Protein AF-A0A2M7IWE7-F1 (afdb_monomer)

pLDDT: mean 84.22, std 10.64, range [44.28, 95.62]

Solvent-accessible surface area (backbone atoms only — not comparable to full-atom values): 9706 Å² total; per-residue (Å²): 108,71,70,58,50,52,49,52,51,52,50,48,52,52,51,50,51,52,50,51,53,52,48,54,50,52,53,51,53,52,51,52,50,55,52,45,53,66,65,69,58,83,82,54,79,83,44,48,72,43,75,91,60,60,42,71,66,66,72,43,96,92,32,53,37,50,34,42,35,40,44,27,38,43,94,97,34,68,29,26,42,36,40,31,44,29,39,69,88,38,97,55,100,56,52,28,41,36,37,35,63,81,38,52,54,84,81,56,72,61,57,90,77,50,88,67,60,87,76,48,44,83,55,95,85,23,44,33,35,72,68,53,85,94,68,69,48,71,68,61,55,51,48,53,56,48,50,54,51,46,52,51,56,49,53,53,48,58,55,54,52,51,63,69,68,70,76,121

Foldseek 3Di:
DVVVVVVVVVVVVVVVVVVVVVVVVVLVVVLVVVLVLVVVDDDQAQKAWPSVPWDFDDQDPVKGKTKTWIWIDHPNDIWIKIWIFIRVPDPDPGTKIKIATPPPCVLQVCVVVDDQDPQWDDDPRIIIGDDDPVDDDPSVVSVVRSVSVSVSSVVVVVVVVCVVVVPD

Structure (mmCIF, N/CA/C/O backbone):
data_AF-A0A2M7IWE7-F1
#
_entry.id   AF-A0A2M7IWE7-F1
#
loop_
_atom_site.group_PDB
_atom_site.id
_atom_site.type_symbol
_atom_site.label_atom_id
_atom_site.label_alt_id
_atom_site.label_comp_id
_atom_site.label_asym_id
_atom_site.label_entity_id
_atom_site.label_seq_id
_atom_site.pdbx_PDB_ins_code
_atom_site.Cartn_x
_atom_site.Cartn_y
_atom_site.Cartn_z
_atom_site.occupancy
_atom_site.B_iso_or_equiv
_atom_site.auth_seq_id
_atom_site.auth_comp_id
_atom_site.auth_asym_id
_atom_site.auth_atom_id
_atom_site.pdbx_PDB_model_num
ATOM 1 N N . MET A 1 1 ? 33.757 -9.357 -37.409 1.00 56.69 1 MET A N 1
ATOM 2 C CA . MET A 1 1 ? 33.911 -9.916 -36.048 1.00 56.69 1 MET A CA 1
ATOM 3 C C . MET A 1 1 ? 34.224 -8.878 -34.973 1.00 56.69 1 MET A C 1
ATOM 5 O O . MET A 1 1 ? 33.285 -8.567 -34.262 1.00 56.69 1 MET A O 1
ATOM 9 N N . SER A 1 2 ? 35.430 -8.292 -34.829 1.00 74.25 2 SER A N 1
ATOM 10 C CA . SER A 1 2 ? 35.678 -7.344 -33.708 1.00 74.25 2 SER A CA 1
ATOM 11 C C . SER A 1 2 ? 34.770 -6.108 -33.756 1.00 74.25 2 SER A C 1
ATOM 13 O O . SER A 1 2 ? 34.092 -5.804 -32.787 1.00 74.25 2 SER A O 1
ATOM 15 N N . ARG A 1 3 ? 34.638 -5.484 -34.933 1.00 78.31 3 ARG A N 1
ATOM 16 C CA . ARG A 1 3 ? 33.833 -4.267 -35.118 1.00 78.31 3 ARG A CA 1
ATOM 17 C C . ARG A 1 3 ? 32.332 -4.463 -34.868 1.00 78.31 3 ARG A C 1
ATOM 19 O O . ARG A 1 3 ? 31.692 -3.565 -34.344 1.00 78.31 3 ARG A O 1
ATOM 26 N N . GLU A 1 4 ? 31.772 -5.617 -35.229 1.00 82.38 4 GLU A N 1
ATOM 27 C CA . GLU A 1 4 ? 30.347 -5.926 -35.009 1.00 82.38 4 GLU A CA 1
ATOM 28 C C . GLU A 1 4 ? 30.055 -6.189 -33.529 1.00 82.38 4 GLU A C 1
ATOM 30 O O . GLU A 1 4 ? 29.034 -5.739 -33.015 1.00 82.38 4 GLU A O 1
ATOM 35 N N . ILE A 1 5 ? 30.977 -6.865 -32.836 1.00 87.56 5 ILE A N 1
ATOM 36 C CA . ILE A 1 5 ? 30.901 -7.084 -31.388 1.00 87.56 5 ILE A CA 1
ATOM 37 C C . ILE A 1 5 ? 31.042 -5.750 -30.648 1.00 87.56 5 ILE A C 1
ATOM 39 O O . ILE A 1 5 ? 30.241 -5.463 -29.764 1.00 87.56 5 ILE A O 1
ATOM 43 N N . ASP A 1 6 ? 31.988 -4.898 -31.046 1.00 88.81 6 ASP A N 1
ATOM 44 C CA . ASP A 1 6 ? 32.169 -3.571 -30.452 1.00 88.81 6 ASP A CA 1
ATOM 45 C C . ASP A 1 6 ? 30.932 -2.684 -30.664 1.00 88.81 6 ASP A C 1
ATOM 47 O O . ASP A 1 6 ? 30.503 -1.977 -29.750 1.00 88.81 6 ASP A O 1
ATOM 51 N N . THR A 1 7 ? 30.311 -2.732 -31.847 1.00 89.62 7 THR A N 1
ATOM 52 C CA . THR A 1 7 ? 29.039 -2.041 -32.106 1.00 89.62 7 THR A CA 1
ATOM 53 C C . THR A 1 7 ? 27.921 -2.582 -31.216 1.00 89.62 7 THR A C 1
ATOM 55 O O . THR A 1 7 ? 27.246 -1.791 -30.560 1.00 89.62 7 THR A O 1
ATOM 58 N N . PHE A 1 8 ? 27.763 -3.906 -31.117 1.00 91.12 8 PHE A N 1
ATOM 59 C CA . PHE A 1 8 ? 26.766 -4.531 -30.244 1.00 91.12 8 PHE A CA 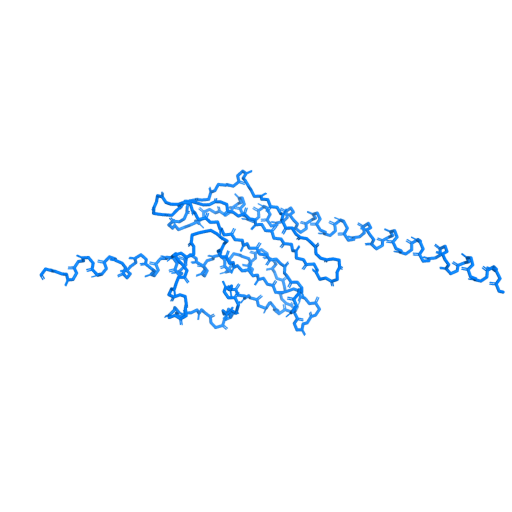1
ATOM 60 C C . PHE A 1 8 ? 26.955 -4.148 -28.767 1.00 91.12 8 PHE A C 1
ATOM 62 O O . PHE A 1 8 ? 25.989 -3.784 -28.098 1.00 91.12 8 PHE A O 1
ATOM 69 N N . ILE A 1 9 ? 28.193 -4.168 -28.261 1.00 89.44 9 ILE A N 1
ATOM 70 C CA . ILE A 1 9 ? 28.520 -3.794 -26.877 1.00 89.44 9 ILE A CA 1
ATOM 71 C C . ILE A 1 9 ? 28.181 -2.322 -26.618 1.00 89.44 9 ILE A C 1
ATOM 73 O O . ILE A 1 9 ? 27.528 -2.004 -25.623 1.00 89.44 9 ILE A O 1
ATOM 77 N N . ASN A 1 10 ? 28.574 -1.419 -27.519 1.00 90.81 10 ASN A N 1
ATOM 78 C CA . ASN A 1 10 ? 28.300 0.010 -27.368 1.00 90.81 10 ASN A CA 1
ATOM 79 C C . ASN A 1 10 ? 26.800 0.327 -27.437 1.00 90.81 10 ASN A C 1
ATOM 81 O O . ASN A 1 10 ? 26.296 1.136 -26.651 1.00 90.81 10 ASN A O 1
ATOM 85 N N . GLU A 1 11 ? 26.065 -0.336 -28.332 1.00 90.81 11 GLU A N 1
ATOM 86 C CA . GLU A 1 11 ? 24.606 -0.259 -28.353 1.00 90.81 11 GLU A CA 1
ATOM 87 C C . GLU A 1 11 ? 23.996 -0.789 -27.054 1.00 90.81 11 GLU A C 1
ATOM 89 O O . GLU A 1 11 ? 23.099 -0.151 -26.497 1.00 90.81 11 GLU A O 1
ATOM 94 N N . GLY A 1 12 ? 24.509 -1.909 -26.539 1.00 89.00 12 GLY A N 1
ATOM 95 C CA . GLY A 1 12 ? 24.117 -2.484 -25.255 1.00 89.00 12 GLY A CA 1
ATOM 96 C C . GLY A 1 12 ? 24.290 -1.494 -24.103 1.00 89.00 12 GLY A C 1
ATOM 97 O O . GLY A 1 12 ? 23.334 -1.240 -23.370 1.00 89.00 12 GLY A O 1
ATOM 98 N N . PHE A 1 13 ? 25.460 -0.858 -23.984 1.00 89.12 13 PHE A N 1
ATOM 99 C CA . PHE A 1 13 ? 25.719 0.160 -22.958 1.00 89.12 13 PHE A CA 1
ATOM 100 C C . PHE A 1 13 ? 24.785 1.365 -23.070 1.00 89.12 13 PHE A C 1
ATOM 102 O O 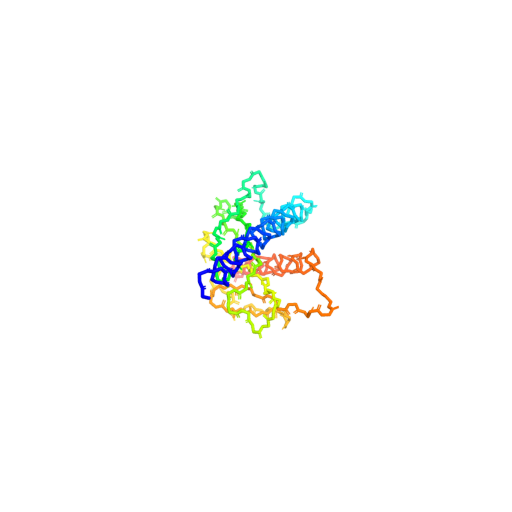. PHE A 1 13 ? 24.253 1.833 -22.061 1.00 89.12 13 PHE A O 1
ATOM 109 N N . SER A 1 14 ? 24.544 1.855 -24.287 1.00 89.38 14 SER A N 1
ATOM 110 C CA . SER A 1 14 ? 23.655 2.996 -24.517 1.00 89.38 14 SER A CA 1
ATOM 111 C C . SER A 1 14 ? 22.201 2.674 -24.150 1.00 89.38 14 SER A C 1
ATOM 113 O O . SER A 1 14 ? 21.552 3.436 -23.426 1.00 89.38 14 SER A O 1
ATOM 115 N N . ARG A 1 15 ? 21.694 1.506 -24.574 1.00 88.25 15 ARG A N 1
ATOM 116 C CA . ARG A 1 15 ? 20.341 1.036 -24.234 1.00 88.25 15 ARG A CA 1
ATOM 117 C C . ARG A 1 15 ? 20.189 0.798 -22.737 1.00 88.25 15 ARG A C 1
ATOM 119 O O . ARG A 1 15 ? 19.190 1.229 -22.169 1.00 88.25 15 ARG A O 1
ATOM 126 N N . TYR A 1 16 ? 21.182 0.183 -22.098 1.00 81.56 16 TYR A N 1
ATOM 127 C CA . TYR A 1 16 ? 21.189 -0.042 -20.654 1.00 81.56 16 TYR A CA 1
ATOM 128 C C . TYR A 1 16 ? 21.142 1.275 -19.873 1.00 81.56 16 TYR A C 1
ATOM 130 O O . TYR A 1 16 ? 20.317 1.428 -18.971 1.00 81.56 16 TYR A O 1
ATOM 138 N N . LYS A 1 17 ? 21.968 2.260 -20.253 1.00 82.25 17 LYS A N 1
ATOM 139 C CA . LYS A 1 17 ? 21.953 3.592 -19.637 1.00 82.25 17 LYS A CA 1
ATOM 140 C C . LYS A 1 17 ? 20.581 4.252 -19.782 1.00 82.25 17 LYS A C 1
ATOM 142 O O . LYS A 1 17 ? 20.006 4.683 -18.789 1.00 82.25 17 LYS A O 1
ATOM 147 N N . LYS A 1 18 ? 20.016 4.253 -20.994 1.00 87.31 18 LYS A N 1
ATOM 148 C CA . 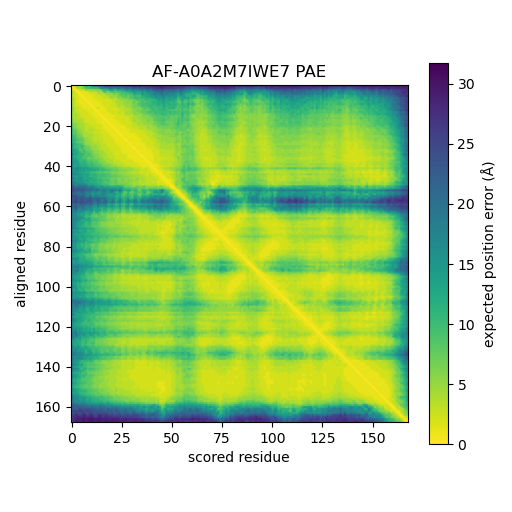LYS A 1 18 ? 18.687 4.825 -21.251 1.00 87.31 18 LYS A CA 1
ATOM 149 C C . LYS A 1 18 ? 17.589 4.119 -20.449 1.00 87.31 18 LYS A C 1
ATOM 151 O O . LYS A 1 18 ? 16.735 4.791 -19.880 1.00 87.31 18 LYS A O 1
ATOM 156 N N . ALA A 1 19 ? 17.610 2.788 -20.385 1.00 81.50 19 ALA A N 1
ATOM 157 C CA . ALA A 1 19 ? 16.663 2.014 -19.586 1.00 81.50 19 ALA A CA 1
ATOM 158 C C . ALA A 1 19 ? 16.785 2.352 -18.094 1.00 81.50 19 ALA A C 1
ATOM 160 O O . ALA A 1 19 ? 15.773 2.569 -17.438 1.00 81.50 19 ALA A O 1
ATOM 161 N N . THR A 1 20 ? 18.014 2.484 -17.589 1.00 81.50 20 THR A N 1
ATOM 162 C CA . THR A 1 20 ? 18.296 2.892 -16.206 1.00 81.50 20 THR A CA 1
ATOM 163 C C . THR A 1 20 ? 17.758 4.293 -15.905 1.00 81.50 20 THR A C 1
ATOM 165 O O . THR A 1 20 ? 17.140 4.502 -14.863 1.00 81.50 20 THR A O 1
ATOM 168 N N . ASP A 1 21 ? 17.934 5.251 -16.817 1.00 83.19 21 ASP A N 1
ATOM 169 C CA . ASP A 1 21 ? 17.443 6.626 -16.652 1.00 83.19 21 ASP A CA 1
ATOM 170 C C . ASP A 1 21 ? 15.906 6.698 -16.654 1.00 83.19 21 ASP A C 1
ATOM 172 O O . ASP A 1 21 ? 15.307 7.364 -15.800 1.00 83.19 21 ASP A O 1
ATOM 176 N N . VAL A 1 22 ? 15.258 5.971 -17.575 1.00 83.50 22 VAL A N 1
ATOM 177 C CA . VAL A 1 22 ? 13.791 5.834 -17.622 1.00 83.50 22 VAL A CA 1
ATOM 178 C C . VAL A 1 22 ? 13.284 5.195 -16.335 1.00 83.50 22 VAL A C 1
ATOM 180 O O . VAL A 1 22 ? 12.364 5.715 -15.707 1.00 83.50 22 VAL A O 1
ATOM 183 N N . TYR A 1 23 ? 13.923 4.110 -15.907 1.00 80.06 23 TYR A N 1
ATOM 184 C CA . TYR A 1 23 ? 13.592 3.399 -14.683 1.00 80.06 23 TYR A CA 1
ATOM 185 C C . TYR A 1 23 ? 13.707 4.298 -13.438 1.00 80.06 23 TYR A C 1
ATOM 187 O O . TYR A 1 23 ? 12.771 4.375 -12.641 1.00 80.06 23 TYR A O 1
ATOM 195 N N . ASN A 1 24 ? 14.818 5.023 -13.280 1.00 80.62 24 ASN A N 1
ATOM 196 C CA . ASN A 1 24 ? 15.039 5.910 -12.136 1.00 80.62 24 ASN A CA 1
ATOM 197 C C . ASN A 1 24 ? 14.010 7.044 -12.090 1.00 80.62 24 ASN A C 1
ATOM 199 O O . ASN A 1 24 ? 13.496 7.373 -11.019 1.00 80.62 24 ASN A O 1
ATOM 203 N N . THR A 1 25 ? 13.689 7.616 -13.253 1.00 84.12 25 THR A N 1
ATOM 204 C CA . THR A 1 25 ? 12.646 8.640 -13.382 1.00 84.12 25 THR A CA 1
ATOM 205 C C . THR A 1 25 ? 11.282 8.077 -12.993 1.00 84.12 25 THR A C 1
ATOM 207 O O . THR A 1 25 ? 10.623 8.636 -12.120 1.00 84.12 25 THR A O 1
ATOM 210 N N . PHE A 1 26 ? 10.891 6.934 -13.564 1.00 82.50 26 PHE A N 1
ATOM 211 C CA . PHE A 1 26 ? 9.628 6.263 -13.251 1.00 82.50 26 PHE A CA 1
ATOM 212 C C . PHE A 1 26 ? 9.488 5.978 -11.752 1.00 82.50 26 PHE A C 1
ATOM 214 O O . PHE A 1 26 ? 8.482 6.338 -11.140 1.00 82.50 26 PHE A O 1
ATOM 221 N N . ARG A 1 27 ? 10.528 5.401 -11.138 1.00 79.06 27 ARG A N 1
ATOM 222 C CA . ARG A 1 27 ? 10.572 5.125 -9.699 1.00 79.06 27 ARG A CA 1
ATOM 223 C C . ARG A 1 27 ? 10.343 6.388 -8.872 1.00 79.06 27 ARG A C 1
ATOM 225 O O . ARG A 1 27 ? 9.542 6.364 -7.939 1.00 79.06 27 ARG A O 1
ATOM 232 N N . LYS A 1 28 ? 11.060 7.469 -9.186 1.00 81.75 28 LYS A N 1
ATOM 233 C CA . LYS A 1 28 ? 10.970 8.734 -8.449 1.00 81.75 28 LYS A CA 1
ATOM 234 C C . LYS A 1 28 ? 9.566 9.330 -8.543 1.00 81.75 28 LYS A C 1
ATOM 236 O O . LYS A 1 28 ? 9.010 9.726 -7.523 1.00 81.75 28 LYS A O 1
ATOM 241 N N . GLU A 1 29 ? 8.985 9.354 -9.739 1.00 84.25 29 GLU A N 1
ATOM 242 C CA . GLU A 1 29 ? 7.639 9.888 -9.957 1.00 84.25 29 GLU A CA 1
ATOM 243 C C . GLU A 1 29 ? 6.566 9.060 -9.247 1.00 84.25 29 GLU A C 1
ATOM 245 O O . GLU A 1 29 ? 5.691 9.624 -8.587 1.00 84.25 29 GLU A O 1
ATOM 250 N N . LEU A 1 30 ? 6.657 7.726 -9.304 1.00 81.88 30 LEU A N 1
ATOM 251 C CA . LEU A 1 30 ? 5.718 6.867 -8.587 1.00 81.88 30 LEU A CA 1
ATOM 252 C C . LEU A 1 30 ? 5.835 7.074 -7.075 1.00 81.88 30 LEU A C 1
ATOM 254 O O . LEU A 1 30 ? 4.827 7.260 -6.402 1.00 81.88 30 LEU A O 1
ATOM 258 N N . GLN A 1 31 ? 7.059 7.123 -6.544 1.00 79.62 31 GLN A N 1
ATOM 259 C CA . GLN A 1 31 ? 7.291 7.382 -5.126 1.00 79.62 31 GLN A CA 1
ATOM 260 C C . GLN A 1 31 ? 6.724 8.741 -4.689 1.00 79.62 31 GLN A C 1
ATOM 262 O O . GLN A 1 31 ? 6.076 8.819 -3.646 1.00 79.62 31 GLN A O 1
ATOM 267 N N . ASN A 1 32 ? 6.928 9.798 -5.480 1.00 82.94 32 ASN A N 1
ATOM 268 C CA . ASN A 1 32 ? 6.375 11.124 -5.196 1.00 82.94 32 ASN A CA 1
ATOM 269 C C . ASN A 1 32 ? 4.844 11.101 -5.171 1.00 82.94 32 ASN A C 1
ATOM 271 O O . ASN A 1 32 ? 4.245 11.660 -4.254 1.00 82.94 32 ASN A O 1
ATOM 275 N N . LYS A 1 33 ? 4.211 10.421 -6.137 1.00 85.25 33 LYS A N 1
ATOM 276 C CA . LYS A 1 33 ? 2.752 10.249 -6.174 1.00 85.25 33 LYS A CA 1
ATOM 277 C C . LYS A 1 33 ? 2.241 9.501 -4.945 1.00 85.25 33 LYS A C 1
ATOM 279 O O . LYS A 1 33 ? 1.323 9.988 -4.299 1.00 85.25 33 LYS A O 1
ATOM 284 N N . LEU A 1 34 ? 2.863 8.380 -4.577 1.00 83.25 34 LEU A N 1
ATOM 285 C CA . LEU A 1 34 ? 2.486 7.620 -3.379 1.00 83.25 34 LEU A CA 1
ATOM 286 C C . LEU A 1 34 ? 2.596 8.469 -2.108 1.00 83.25 34 LEU A C 1
ATOM 288 O O . LEU A 1 34 ? 1.682 8.490 -1.291 1.00 83.25 34 LEU A O 1
ATOM 292 N N . GLN A 1 35 ? 3.697 9.207 -1.948 1.00 82.62 35 GLN A N 1
ATOM 293 C CA . GLN A 1 35 ? 3.862 10.110 -0.810 1.00 82.62 35 GLN A CA 1
ATOM 294 C C . GLN A 1 35 ? 2.828 11.234 -0.805 1.00 82.62 35 GLN A C 1
ATOM 296 O O . GLN A 1 35 ? 2.369 11.613 0.269 1.00 82.62 35 GLN A O 1
ATOM 301 N N . LEU A 1 36 ? 2.476 11.773 -1.975 1.00 86.50 36 LEU A N 1
ATOM 302 C CA . LEU A 1 36 ? 1.460 12.810 -2.090 1.00 86.50 36 LEU A CA 1
ATOM 303 C C . LEU A 1 36 ? 0.095 12.280 -1.651 1.00 86.50 36 LEU A C 1
ATOM 305 O O . LEU A 1 36 ? -0.478 12.878 -0.752 1.00 86.50 36 LEU A O 1
ATOM 309 N N . ILE A 1 37 ? -0.350 11.139 -2.193 1.00 88.56 37 ILE A N 1
ATOM 310 C CA . ILE A 1 37 ? -1.620 10.477 -1.836 1.00 88.56 37 ILE A CA 1
ATOM 311 C C . ILE A 1 37 ? -1.728 10.308 -0.318 1.00 88.56 37 ILE A C 1
ATOM 313 O O . ILE A 1 37 ? -2.718 10.693 0.297 1.00 88.56 37 ILE A O 1
ATOM 317 N N . LEU A 1 38 ? -0.672 9.784 0.310 1.00 87.38 38 LEU A N 1
ATOM 318 C CA . LEU A 1 38 ? -0.648 9.567 1.755 1.00 87.38 38 LEU A CA 1
ATOM 319 C C . LEU A 1 38 ? -0.660 10.878 2.553 1.00 87.38 38 LEU A C 1
ATOM 321 O O . LEU A 1 38 ? -1.281 10.944 3.608 1.00 87.38 38 LEU A O 1
ATOM 325 N N . LYS A 1 39 ? 0.020 11.926 2.076 1.00 86.44 39 LYS A N 1
ATOM 326 C CA . LYS A 1 39 ? 0.081 13.225 2.765 1.00 86.44 39 LYS A CA 1
ATOM 327 C C . LYS A 1 39 ? -1.192 14.054 2.623 1.00 86.44 39 LYS A C 1
ATOM 329 O O . LYS A 1 39 ? -1.484 14.844 3.513 1.00 86.44 39 LYS A O 1
ATOM 334 N N . THR A 1 40 ? -1.899 13.933 1.503 1.00 89.75 40 THR A N 1
ATOM 335 C CA . THR A 1 40 ? -3.123 14.699 1.225 1.00 89.75 40 THR A CA 1
ATOM 336 C C . THR A 1 40 ? -4.375 14.015 1.752 1.00 89.75 40 THR A C 1
ATOM 338 O O . THR A 1 40 ? -5.415 14.664 1.867 1.00 89.75 40 THR A O 1
ATOM 341 N N . ARG A 1 41 ? -4.285 12.727 2.097 1.00 90.00 41 ARG A N 1
ATOM 342 C CA . ARG A 1 41 ? -5.383 11.973 2.691 1.00 90.00 41 ARG A CA 1
ATOM 343 C C . ARG A 1 41 ? -5.823 12.580 4.024 1.00 90.00 41 ARG A C 1
ATOM 345 O O . ARG A 1 41 ? -5.022 12.717 4.948 1.00 90.00 41 ARG A O 1
ATOM 352 N N . GLN A 1 42 ? -7.114 12.891 4.117 1.00 86.88 42 GLN A N 1
ATOM 353 C CA . GLN A 1 42 ? -7.712 13.562 5.276 1.00 86.88 42 GLN A CA 1
ATOM 354 C C . GLN A 1 42 ? -8.284 12.591 6.313 1.00 86.88 42 GLN A C 1
ATOM 356 O O . GLN A 1 42 ? -8.225 12.883 7.503 1.00 86.88 42 GLN A O 1
ATOM 361 N N . ASP A 1 43 ? -8.813 11.446 5.877 1.00 91.00 43 ASP A N 1
ATOM 362 C CA . ASP A 1 43 ? -9.476 10.484 6.759 1.00 91.00 43 ASP A CA 1
ATOM 363 C C . ASP A 1 43 ? -8.620 9.234 6.976 1.00 91.00 43 ASP A C 1
ATOM 365 O O . ASP A 1 43 ? -8.330 8.479 6.046 1.00 91.00 43 ASP A O 1
ATOM 369 N N . TRP A 1 44 ? -8.225 9.010 8.223 1.00 92.44 44 TRP A N 1
ATOM 370 C CA . TRP A 1 44 ? -7.475 7.831 8.653 1.00 92.44 44 TRP A CA 1
ATOM 371 C C . TRP A 1 44 ? -8.253 6.971 9.657 1.00 92.44 44 TRP A C 1
ATOM 373 O O . TRP A 1 44 ? -7.696 6.047 10.250 1.00 92.44 44 TRP A O 1
ATOM 383 N N . GLY A 1 45 ? -9.549 7.243 9.833 1.00 91.50 45 GLY A N 1
ATOM 384 C CA . GLY A 1 45 ? -10.401 6.539 10.779 1.00 91.50 45 GLY A CA 1
ATOM 385 C C . GLY A 1 45 ? -9.809 6.536 12.189 1.00 91.50 45 GLY A C 1
ATOM 386 O O . GLY A 1 45 ? -9.491 7.580 12.752 1.00 91.50 45 GLY A O 1
ATOM 387 N N . LEU A 1 46 ? -9.655 5.339 12.757 1.00 92.25 46 LEU A N 1
ATOM 388 C CA . LEU A 1 46 ? -9.132 5.131 14.113 1.00 92.25 46 LEU A CA 1
ATOM 389 C C . LEU A 1 46 ? -7.596 5.110 14.191 1.00 92.25 46 LEU A C 1
ATOM 391 O O . LEU A 1 46 ? -7.036 4.967 15.277 1.00 92.25 46 LEU A O 1
ATOM 395 N N . VAL A 1 47 ? -6.907 5.199 13.055 1.00 92.00 47 VAL A N 1
ATOM 396 C CA . VAL A 1 47 ? -5.451 5.093 12.972 1.00 92.00 47 VAL A CA 1
ATOM 397 C C . VAL A 1 47 ? -4.854 6.491 12.841 1.00 92.00 47 VAL A C 1
ATOM 399 O O . VAL A 1 47 ? -5.291 7.279 12.011 1.00 92.00 47 VAL A O 1
ATOM 402 N N . VAL A 1 48 ? -3.824 6.811 13.627 1.00 89.19 48 VAL A N 1
ATOM 403 C CA . VAL A 1 48 ? -3.165 8.129 13.568 1.00 89.19 48 VAL A CA 1
ATOM 404 C C . VAL A 1 48 ? -1.809 8.003 12.864 1.00 89.19 48 VAL A C 1
ATOM 406 O O . VAL A 1 48 ? -0.888 7.419 13.441 1.00 89.19 48 VAL A O 1
ATOM 409 N N . PRO A 1 49 ? -1.641 8.512 11.629 1.00 90.38 49 PRO A N 1
ATOM 410 C CA . PRO A 1 49 ? -0.406 8.349 10.863 1.00 90.38 49 PRO A CA 1
ATOM 411 C C . PRO A 1 49 ? 0.672 9.382 11.232 1.00 90.38 49 PRO A C 1
ATOM 413 O O . PRO A 1 49 ? 0.402 10.560 11.455 1.00 90.38 49 PRO A O 1
ATOM 416 N N . GLN A 1 50 ? 1.938 8.970 11.178 1.00 87.94 50 GLN A N 1
ATOM 417 C CA . GLN A 1 50 ? 3.113 9.842 11.270 1.00 87.94 50 GLN A CA 1
ATOM 418 C C . GLN A 1 50 ? 3.705 10.082 9.873 1.00 87.94 50 GLN A C 1
ATOM 420 O O . GLN A 1 50 ? 4.645 9.407 9.435 1.00 87.94 50 GLN A O 1
ATOM 425 N N . LEU A 1 51 ? 3.144 11.062 9.163 1.00 78.44 51 LEU A N 1
ATOM 426 C CA . LEU A 1 51 ? 3.392 11.311 7.734 1.00 78.44 51 LEU A CA 1
ATOM 427 C C . LEU A 1 51 ? 4.812 11.810 7.405 1.00 78.44 51 LEU A C 1
ATOM 429 O O . LEU A 1 51 ? 5.269 11.680 6.267 1.00 78.44 51 LEU A O 1
ATOM 433 N N . GLU A 1 52 ? 5.544 12.331 8.391 1.00 69.12 52 GLU A N 1
ATOM 434 C CA . GLU A 1 52 ? 6.944 12.756 8.234 1.00 69.12 52 GLU A CA 1
ATOM 435 C C . GLU A 1 52 ? 7.910 11.571 8.055 1.00 69.12 52 GLU A C 1
ATOM 437 O O . GLU A 1 52 ? 9.031 11.738 7.576 1.00 69.12 52 GLU A O 1
ATOM 442 N N . SER A 1 53 ? 7.471 10.356 8.403 1.00 58.31 53 SER A N 1
ATOM 443 C CA . SER A 1 53 ? 8.314 9.158 8.486 1.00 58.31 53 SER A CA 1
ATOM 444 C C . SER A 1 53 ? 8.173 8.183 7.311 1.00 58.31 53 SER A C 1
ATOM 446 O O . SER A 1 53 ? 8.735 7.086 7.374 1.00 58.31 53 SER A O 1
ATOM 448 N N . ILE A 1 54 ? 7.454 8.554 6.240 1.00 62.84 54 ILE A N 1
ATOM 449 C CA . ILE A 1 54 ? 7.190 7.651 5.109 1.00 62.84 54 ILE A CA 1
ATOM 450 C C . ILE A 1 54 ? 8.497 7.305 4.385 1.00 62.84 54 ILE A C 1
ATOM 452 O O . ILE A 1 54 ? 9.059 8.110 3.637 1.00 62.84 54 ILE A O 1
ATOM 456 N N . LYS A 1 55 ? 8.971 6.073 4.590 1.00 61.66 55 LYS A N 1
ATOM 457 C CA . LYS A 1 55 ? 10.179 5.527 3.958 1.00 61.66 55 LYS A CA 1
ATOM 458 C C . LYS A 1 55 ? 9.788 4.550 2.859 1.00 61.66 55 LYS A C 1
ATOM 460 O O . LYS A 1 55 ? 8.934 3.695 3.074 1.00 61.66 55 LYS A O 1
ATOM 465 N N . SER A 1 56 ? 10.435 4.669 1.701 1.00 61.78 56 SER A N 1
ATOM 466 C CA . SER A 1 56 ? 10.370 3.639 0.665 1.00 61.78 56 SER A CA 1
ATOM 467 C C . SER A 1 56 ? 11.469 2.617 0.910 1.00 61.78 56 SER A C 1
ATOM 469 O O . SER A 1 56 ? 12.627 2.979 1.131 1.00 61.78 56 SER A O 1
ATOM 471 N N . THR A 1 57 ? 11.099 1.347 0.930 1.00 59.12 57 THR A N 1
ATOM 472 C CA . THR A 1 57 ? 11.944 0.247 1.381 1.00 59.12 57 THR A CA 1
ATOM 473 C C . THR A 1 57 ? 11.857 -0.906 0.395 1.00 59.12 57 THR A C 1
ATOM 475 O O . THR A 1 57 ? 10.817 -1.535 0.260 1.00 59.12 57 THR A O 1
ATOM 478 N N . THR A 1 58 ? 12.992 -1.216 -0.230 1.00 57.91 58 THR A N 1
ATOM 479 C CA . THR A 1 58 ? 13.225 -2.406 -1.069 1.00 57.91 58 THR A CA 1
ATOM 480 C C . THR A 1 58 ? 12.829 -2.251 -2.533 1.00 57.91 58 THR A C 1
ATOM 482 O O . THR A 1 58 ? 11.717 -1.862 -2.848 1.00 57.91 58 THR A O 1
ATOM 485 N N . PHE A 1 59 ? 13.758 -2.606 -3.423 1.00 54.28 59 PHE A N 1
ATOM 486 C CA . PHE A 1 59 ? 13.551 -2.758 -4.860 1.00 54.28 59 PHE A CA 1
ATOM 487 C C . PHE A 1 59 ? 14.309 -4.012 -5.317 1.00 54.28 59 PHE A C 1
ATOM 489 O O . PHE A 1 59 ? 15.497 -4.134 -5.015 1.00 54.28 59 PHE A O 1
ATOM 496 N N . TRP A 1 60 ? 13.639 -4.923 -6.027 1.00 59.28 60 TRP A N 1
ATOM 497 C CA . TRP A 1 60 ? 14.280 -6.059 -6.691 1.00 59.28 60 TRP A CA 1
ATOM 498 C C . TRP A 1 60 ? 14.407 -5.730 -8.186 1.00 59.28 60 TRP A C 1
ATOM 500 O O . TRP A 1 60 ? 13.407 -5.335 -8.785 1.00 59.28 60 TRP A O 1
ATOM 510 N N . PRO A 1 61 ? 15.594 -5.868 -8.807 1.00 58.62 61 PRO A N 1
ATOM 511 C CA . PRO A 1 61 ? 15.798 -5.522 -10.218 1.00 58.62 61 PRO A CA 1
ATOM 512 C C . PRO A 1 61 ? 14.883 -6.270 -11.188 1.00 58.62 61 PRO A C 1
ATOM 514 O O . PRO A 1 61 ? 14.511 -5.725 -12.221 1.00 58.62 61 PRO A O 1
ATOM 517 N N . GLU A 1 62 ? 14.522 -7.505 -10.842 1.00 60.66 62 GLU A N 1
ATOM 518 C CA . GLU A 1 62 ? 13.697 -8.388 -11.670 1.00 60.66 62 GLU A CA 1
ATOM 519 C C . GLU A 1 62 ? 12.199 -8.102 -11.503 1.00 60.66 62 GLU A C 1
ATOM 521 O O . GLU A 1 62 ? 11.439 -8.246 -12.455 1.00 60.66 62 GLU A O 1
ATOM 526 N N . TYR A 1 63 ? 11.784 -7.639 -10.318 1.00 68.88 63 TYR A N 1
ATOM 527 C CA . TYR A 1 63 ? 10.391 -7.335 -9.995 1.00 68.88 63 TYR A CA 1
ATOM 528 C C . TYR A 1 63 ? 10.314 -6.089 -9.106 1.00 68.88 63 TYR A C 1
ATOM 530 O O . TYR A 1 63 ? 10.592 -6.172 -7.904 1.00 68.88 63 TYR A O 1
ATOM 538 N N . PRO A 1 64 ? 9.940 -4.921 -9.659 1.00 72.25 64 PRO A N 1
ATOM 539 C CA . PRO A 1 64 ? 9.800 -3.717 -8.864 1.00 72.25 64 PRO A CA 1
ATOM 540 C C . PRO A 1 64 ? 8.850 -3.947 -7.688 1.00 72.25 64 PRO A C 1
ATOM 542 O O . PRO A 1 64 ? 7.695 -4.335 -7.859 1.00 72.25 64 PRO A O 1
ATOM 545 N N . LEU A 1 65 ? 9.343 -3.645 -6.493 1.00 80.12 65 LEU A N 1
ATOM 546 C CA . LEU A 1 65 ? 8.519 -3.367 -5.332 1.00 80.12 65 LEU A CA 1
ATOM 547 C C . LEU A 1 65 ? 8.726 -1.894 -5.021 1.00 80.12 65 LEU A C 1
ATOM 549 O O . LEU A 1 65 ? 9.857 -1.450 -4.843 1.00 80.12 65 LEU A O 1
ATOM 553 N N . LEU A 1 66 ? 7.653 -1.120 -5.015 1.00 82.31 66 LEU A N 1
ATOM 554 C CA . LEU A 1 66 ? 7.690 0.280 -4.624 1.00 82.31 66 LEU A CA 1
ATOM 555 C C . LEU A 1 66 ? 6.691 0.446 -3.501 1.00 82.31 66 LEU A C 1
ATOM 557 O O . LEU A 1 66 ? 5.492 0.343 -3.722 1.00 82.31 66 LEU A O 1
ATOM 561 N N . ASN A 1 67 ? 7.185 0.655 -2.288 1.00 84.31 67 ASN A N 1
ATOM 562 C CA . ASN A 1 67 ? 6.332 0.741 -1.115 1.00 84.31 67 ASN A CA 1
ATOM 563 C C . ASN A 1 67 ? 6.520 2.044 -0.347 1.00 84.31 67 ASN A C 1
ATOM 565 O O . ASN A 1 67 ? 7.483 2.793 -0.547 1.00 84.31 67 ASN A O 1
ATOM 569 N N . ALA A 1 68 ? 5.556 2.290 0.525 1.00 83.62 68 ALA A N 1
ATOM 570 C CA . ALA A 1 68 ? 5.546 3.328 1.525 1.00 83.62 68 ALA A CA 1
ATOM 571 C C . ALA A 1 68 ? 5.265 2.666 2.875 1.00 83.62 68 ALA A C 1
ATOM 573 O O . ALA A 1 68 ? 4.247 1.998 3.062 1.00 83.62 68 ALA A O 1
ATOM 574 N N . ARG A 1 69 ? 6.195 2.844 3.810 1.00 88.06 69 ARG A N 1
ATOM 575 C CA . ARG A 1 69 ? 6.068 2.387 5.192 1.00 88.06 69 ARG A CA 1
ATOM 576 C C . ARG A 1 69 ? 5.526 3.523 6.046 1.00 88.06 69 ARG A C 1
ATOM 578 O O . ARG A 1 69 ? 6.170 4.565 6.150 1.00 88.06 69 ARG A O 1
ATOM 585 N N . ILE A 1 70 ? 4.364 3.318 6.649 1.00 88.75 70 ILE A N 1
ATOM 586 C CA . ILE A 1 70 ? 3.607 4.326 7.389 1.00 88.75 70 ILE A CA 1
ATOM 587 C C . ILE A 1 70 ? 3.594 3.911 8.857 1.00 88.75 70 ILE A C 1
ATOM 589 O O . ILE A 1 70 ? 2.976 2.915 9.237 1.00 88.75 70 ILE A O 1
ATOM 593 N N . THR A 1 71 ? 4.302 4.673 9.686 1.00 91.50 71 THR A N 1
ATOM 594 C CA . THR A 1 71 ? 4.220 4.513 11.139 1.00 91.50 71 THR A CA 1
ATOM 595 C C . THR A 1 71 ? 2.923 5.140 11.614 1.00 91.50 71 THR A C 1
ATOM 597 O O . THR A 1 71 ? 2.645 6.288 11.282 1.00 91.50 71 THR A O 1
ATOM 600 N N . CYS A 1 72 ? 2.151 4.397 12.387 1.00 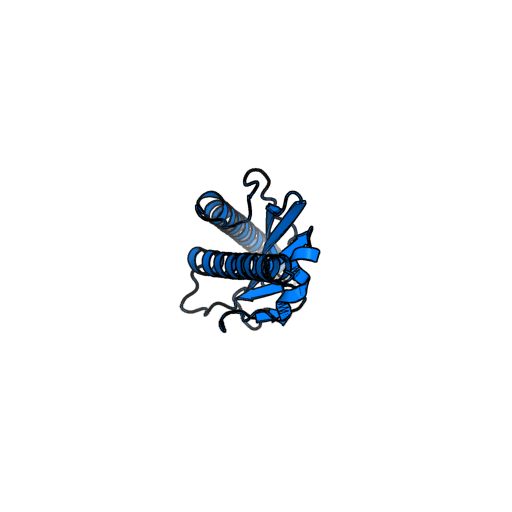91.94 72 CYS A N 1
ATOM 601 C CA . CYS A 1 72 ? 0.873 4.821 12.920 1.00 91.94 72 CYS A CA 1
ATOM 602 C C . CYS A 1 72 ? 0.770 4.504 14.413 1.00 91.94 72 CYS A C 1
ATOM 604 O O . CYS A 1 72 ? 1.509 3.667 14.941 1.00 91.94 72 CYS A O 1
ATOM 606 N N . GLU A 1 73 ? -0.192 5.135 15.070 1.00 93.12 73 GLU A N 1
ATOM 607 C CA . GLU A 1 73 ? -0.658 4.762 16.401 1.00 93.12 73 GLU A CA 1
ATOM 608 C C . GLU A 1 73 ? -2.094 4.228 16.322 1.00 93.12 73 GLU A C 1
ATOM 610 O O . GLU A 1 73 ? -2.937 4.800 15.629 1.00 93.12 73 GLU A O 1
ATOM 615 N N . TYR A 1 74 ? -2.352 3.111 17.004 1.00 92.81 74 TYR A N 1
ATOM 616 C CA . TYR A 1 74 ? -3.678 2.516 17.175 1.00 92.81 74 TYR A CA 1
ATOM 617 C C . TYR A 1 74 ? -3.753 1.847 18.554 1.00 92.81 74 TYR A C 1
ATOM 619 O O . TYR A 1 74 ? -2.869 1.063 18.906 1.00 92.81 74 TYR A O 1
ATOM 627 N N . LYS A 1 75 ? -4.779 2.176 19.353 1.00 90.69 75 LYS A N 1
ATOM 628 C CA . LYS A 1 75 ? -4.935 1.724 20.755 1.00 90.69 75 LYS A CA 1
ATOM 629 C C . LYS A 1 75 ? -3.669 1.920 21.606 1.00 90.69 75 LYS A C 1
ATOM 631 O O . LYS A 1 75 ? -3.207 0.978 22.247 1.00 90.69 75 LYS A O 1
ATOM 636 N N . GLU A 1 76 ? -3.074 3.116 21.543 1.00 90.69 76 GLU A N 1
ATOM 637 C CA . GLU A 1 76 ? -1.832 3.490 22.257 1.00 90.69 76 GLU A CA 1
ATOM 638 C C . GLU A 1 76 ? -0.610 2.611 21.914 1.00 90.69 76 GLU A C 1
ATOM 640 O O . GLU A 1 76 ? 0.420 2.632 22.592 1.00 90.69 76 GLU A O 1
ATOM 645 N N . LYS A 1 77 ? -0.699 1.814 20.843 1.00 92.44 77 LYS A N 1
ATOM 646 C CA . LYS A 1 77 ? 0.384 0.968 20.350 1.00 92.44 77 LYS A CA 1
ATOM 647 C C . LYS A 1 77 ? 0.836 1.422 18.976 1.00 92.44 77 LYS A C 1
ATOM 649 O O . LYS A 1 77 ? 0.060 1.883 18.142 1.00 92.44 77 LYS A O 1
ATOM 654 N N . GLN A 1 78 ? 2.122 1.215 18.717 1.00 92.94 78 GLN A N 1
ATOM 655 C CA . GLN A 1 78 ? 2.688 1.467 17.403 1.00 92.94 78 GLN A CA 1
ATOM 656 C C . GLN A 1 78 ? 2.257 0.383 16.411 1.00 92.94 78 GLN A C 1
ATOM 658 O O . GLN A 1 78 ? 2.579 -0.796 16.581 1.00 92.94 78 GLN A O 1
ATOM 663 N N . LEU A 1 79 ? 1.630 0.828 15.330 1.00 93.38 79 LEU A N 1
ATOM 664 C CA . LEU A 1 79 ? 1.273 0.051 14.155 1.00 93.38 79 LEU A CA 1
ATOM 665 C C . LEU A 1 79 ? 2.152 0.508 12.984 1.00 93.38 79 LEU A C 1
ATOM 667 O O . LEU A 1 79 ? 2.410 1.696 12.822 1.00 93.38 79 LEU A O 1
ATOM 671 N N . ILE A 1 80 ? 2.644 -0.413 12.161 1.00 92.44 80 ILE A N 1
ATOM 672 C CA . ILE A 1 80 ? 3.370 -0.058 10.937 1.00 92.44 80 ILE A CA 1
ATOM 673 C C . ILE A 1 80 ? 2.695 -0.744 9.768 1.00 92.44 80 ILE A C 1
ATOM 675 O O . ILE A 1 80 ? 2.759 -1.967 9.636 1.00 92.44 80 ILE A O 1
ATOM 679 N N . ILE A 1 81 ? 2.073 0.075 8.928 1.00 92.12 81 ILE A N 1
ATOM 680 C CA . ILE A 1 81 ? 1.407 -0.346 7.703 1.00 92.12 81 ILE A CA 1
ATOM 681 C C . ILE A 1 81 ? 2.399 -0.161 6.565 1.00 92.12 81 ILE A C 1
ATOM 683 O O . ILE A 1 81 ? 3.065 0.871 6.464 1.00 92.12 81 ILE A O 1
ATOM 687 N N . VAL A 1 82 ? 2.506 -1.157 5.702 1.00 90.38 82 VAL A N 1
ATOM 688 C CA . VAL A 1 82 ? 3.230 -1.039 4.445 1.00 90.38 82 VAL A CA 1
ATOM 689 C C . VAL A 1 82 ? 2.220 -1.159 3.332 1.00 90.38 82 VAL A C 1
ATOM 691 O O . VAL A 1 82 ? 1.450 -2.113 3.289 1.00 90.38 82 VAL A O 1
ATOM 694 N N . ILE A 1 83 ? 2.243 -0.188 2.433 1.00 90.00 83 ILE A N 1
ATOM 695 C CA . ILE A 1 83 ? 1.436 -0.191 1.224 1.00 90.00 83 ILE A CA 1
ATOM 696 C C . ILE A 1 83 ? 2.365 -0.110 0.014 1.00 90.00 83 ILE A C 1
ATOM 698 O O . ILE A 1 83 ? 3.376 0.596 0.049 1.00 90.00 83 ILE A O 1
ATOM 702 N N . ALA A 1 84 ? 2.087 -0.879 -1.032 1.00 89.56 84 ALA A N 1
ATOM 703 C CA . ALA A 1 84 ? 3.030 -1.118 -2.109 1.00 89.56 84 ALA A CA 1
ATOM 704 C C . ALA A 1 84 ? 2.377 -1.266 -3.476 1.00 89.56 84 ALA A C 1
ATOM 706 O O . ALA A 1 84 ? 1.264 -1.756 -3.606 1.00 89.56 84 ALA A O 1
ATOM 707 N N . VAL A 1 85 ? 3.148 -0.910 -4.494 1.00 89.38 85 VAL A N 1
ATOM 708 C CA . VAL A 1 85 ? 2.962 -1.274 -5.891 1.00 89.38 85 VAL A CA 1
ATOM 709 C C . VAL A 1 85 ? 3.951 -2.404 -6.176 1.00 89.38 85 VAL A C 1
ATOM 711 O O . VAL A 1 85 ? 5.161 -2.215 -6.010 1.00 89.38 85 VAL A O 1
ATOM 714 N N . ASN A 1 86 ? 3.453 -3.587 -6.534 1.00 88.38 86 ASN A N 1
ATOM 715 C CA . ASN A 1 86 ? 4.257 -4.803 -6.586 1.00 88.38 86 ASN A CA 1
ATOM 716 C C . ASN A 1 86 ? 4.054 -5.575 -7.895 1.00 88.38 86 ASN A C 1
ATOM 718 O O . ASN A 1 86 ? 2.939 -5.963 -8.239 1.00 88.38 86 ASN A O 1
ATOM 722 N N . TRP A 1 87 ? 5.156 -5.824 -8.601 1.00 84.56 87 TRP A N 1
ATOM 723 C CA . TRP A 1 87 ? 5.188 -6.678 -9.792 1.00 84.56 87 TRP A CA 1
ATOM 724 C C . TRP A 1 87 ? 5.558 -8.129 -9.477 1.00 84.56 87 TRP A C 1
ATOM 726 O O . TRP A 1 87 ? 5.351 -9.008 -10.311 1.00 84.56 87 TRP A O 1
ATOM 736 N N . TYR A 1 88 ? 6.107 -8.404 -8.293 1.00 81.94 88 TYR A N 1
ATOM 737 C CA . TYR A 1 88 ? 6.479 -9.757 -7.899 1.00 81.94 88 TYR A CA 1
ATOM 738 C C . TYR A 1 88 ? 5.222 -10.610 -7.743 1.00 81.94 88 TYR A C 1
ATOM 740 O O . TYR A 1 88 ? 4.424 -10.338 -6.855 1.00 81.94 88 TYR A O 1
ATOM 748 N N . GLN A 1 89 ? 5.073 -11.645 -8.576 1.00 77.94 89 GLN A N 1
ATOM 749 C CA . GLN A 1 89 ? 3.864 -12.481 -8.682 1.00 77.94 89 GLN A CA 1
ATOM 750 C C . GLN A 1 89 ? 2.635 -11.770 -9.270 1.00 77.94 89 GLN A C 1
ATOM 752 O O . GLN A 1 89 ? 1.509 -12.216 -9.041 1.00 77.94 89 GLN A O 1
ATOM 757 N N . SER A 1 90 ? 2.810 -10.681 -10.025 1.00 80.69 90 SER A N 1
ATOM 758 C CA . SER A 1 90 ? 1.708 -10.224 -10.871 1.00 80.69 90 SER A CA 1
ATOM 759 C C . SER A 1 90 ? 1.470 -11.230 -12.000 1.00 80.69 90 SER A C 1
ATOM 761 O O . SER A 1 90 ? 2.413 -11.690 -12.640 1.00 80.69 90 SER A O 1
ATOM 763 N N . GLU A 1 91 ? 0.206 -11.569 -12.246 1.00 76.75 91 GLU A N 1
ATOM 764 C CA . GLU A 1 91 ? -0.209 -12.447 -13.351 1.00 76.75 91 GLU A CA 1
ATOM 765 C C . GLU A 1 91 ? -0.225 -11.711 -14.706 1.00 76.75 91 GLU A C 1
ATOM 767 O O . GLU A 1 91 ? -0.505 -12.310 -15.741 1.00 76.75 91 GLU A O 1
ATOM 772 N N . THR A 1 92 ? 0.056 -10.404 -14.704 1.00 81.00 92 THR A N 1
ATOM 773 C CA . THR A 1 92 ? -0.022 -9.512 -15.869 1.00 81.00 92 THR A CA 1
ATOM 774 C C . THR A 1 92 ? 1.153 -8.525 -15.886 1.00 81.00 92 THR A C 1
ATOM 776 O O . THR A 1 92 ? 1.921 -8.447 -14.928 1.00 81.00 92 THR A O 1
ATOM 779 N N . ASP A 1 93 ? 1.270 -7.720 -16.947 1.00 80.06 93 ASP A N 1
ATOM 780 C CA . ASP A 1 93 ? 2.321 -6.694 -17.079 1.00 80.06 93 ASP A CA 1
ATOM 781 C C . ASP A 1 93 ? 2.154 -5.494 -16.120 1.00 80.06 93 ASP A C 1
ATOM 783 O O . ASP A 1 93 ? 3.063 -4.671 -15.957 1.00 80.06 93 ASP A O 1
ATOM 787 N N . ILE A 1 94 ? 0.993 -5.373 -15.472 1.00 83.44 94 ILE A N 1
ATOM 788 C CA . ILE A 1 94 ? 0.703 -4.315 -14.500 1.00 83.44 94 ILE A CA 1
ATOM 789 C C . ILE A 1 94 ? 0.946 -4.809 -13.068 1.00 83.44 94 ILE A C 1
ATOM 791 O O . ILE A 1 94 ? 0.793 -5.996 -12.788 1.00 83.44 94 ILE A O 1
ATOM 795 N N . PRO A 1 95 ? 1.315 -3.924 -12.131 1.00 87.75 95 PRO A N 1
ATOM 796 C CA . PRO A 1 95 ? 1.475 -4.308 -10.738 1.00 87.75 95 PRO A CA 1
ATOM 797 C C . PRO A 1 95 ? 0.125 -4.543 -10.073 1.00 87.75 95 PRO A C 1
ATOM 799 O O . PRO A 1 95 ? -0.867 -3.894 -10.411 1.00 87.75 95 PRO A O 1
ATOM 802 N N . PHE A 1 96 ? 0.122 -5.359 -9.025 1.00 91.62 96 PHE A N 1
ATOM 803 C CA . PHE A 1 96 ? -0.937 -5.279 -8.028 1.00 91.62 96 PHE A CA 1
ATOM 804 C C . PHE A 1 96 ? -0.575 -4.250 -6.953 1.00 91.62 96 PHE A C 1
ATOM 806 O O . PHE A 1 96 ? 0.601 -3.956 -6.706 1.00 91.62 96 PHE A O 1
ATOM 813 N N . LEU A 1 97 ? -1.594 -3.709 -6.294 1.00 92.69 97 LEU A N 1
ATOM 814 C CA . LEU A 1 97 ? -1.429 -2.899 -5.092 1.00 92.69 97 LEU A CA 1
ATOM 815 C C . LEU A 1 97 ? -1.569 -3.802 -3.869 1.00 92.69 97 LEU A C 1
ATOM 817 O O . LEU A 1 97 ? -2.479 -4.624 -3.811 1.00 92.69 97 LEU A O 1
ATOM 821 N N . GLY A 1 98 ? -0.662 -3.684 -2.908 1.00 93.44 98 GLY A N 1
ATOM 822 C CA . GLY A 1 98 ? -0.630 -4.524 -1.715 1.00 93.44 98 GLY A CA 1
ATOM 823 C C . GLY A 1 98 ? -0.572 -3.701 -0.439 1.00 93.44 98 GLY A C 1
ATOM 824 O O . GLY A 1 98 ? 0.103 -2.679 -0.410 1.00 93.44 98 GLY A O 1
ATOM 825 N N . LEU A 1 99 ? -1.234 -4.162 0.619 1.00 93.88 99 LEU A N 1
ATOM 826 C CA . LEU A 1 99 ? -1.159 -3.594 1.962 1.00 93.88 99 LEU A CA 1
ATOM 827 C C . LEU A 1 99 ? -0.950 -4.709 2.987 1.00 93.88 99 LEU A C 1
ATOM 829 O O . LEU A 1 99 ? -1.651 -5.719 2.971 1.00 93.88 99 LEU A O 1
ATOM 833 N N . TRP A 1 100 ? 0.005 -4.533 3.896 1.00 92.88 100 TRP A N 1
ATOM 834 C CA . TRP A 1 100 ? 0.241 -5.461 5.003 1.00 92.88 100 TRP A CA 1
ATOM 835 C C . TRP A 1 100 ? 0.735 -4.744 6.258 1.00 92.88 100 TRP A C 1
ATOM 837 O O . TRP A 1 100 ? 1.229 -3.617 6.208 1.00 92.88 100 TRP A O 1
ATOM 847 N N . ILE A 1 101 ? 0.633 -5.425 7.399 1.00 92.50 101 ILE A N 1
ATOM 848 C CA . ILE A 1 101 ? 1.153 -4.940 8.679 1.00 92.50 101 ILE A CA 1
ATOM 849 C C . ILE A 1 101 ? 2.547 -5.524 8.928 1.00 92.50 101 ILE A C 1
ATOM 851 O O . ILE A 1 101 ? 2.730 -6.738 9.050 1.00 92.50 101 ILE A O 1
ATOM 855 N N . GLU A 1 102 ? 3.543 -4.649 9.052 1.00 91.19 102 GLU A N 1
ATOM 856 C CA . GLU A 1 102 ? 4.910 -5.024 9.427 1.00 91.19 102 GLU A CA 1
ATOM 857 C C . GLU A 1 102 ? 5.060 -5.146 10.954 1.00 91.19 102 GLU A C 1
ATOM 859 O O . GLU A 1 102 ? 5.658 -6.105 11.445 1.00 91.19 102 GLU A O 1
ATOM 864 N N . LYS A 1 103 ? 4.473 -4.209 11.713 1.00 91.81 103 LYS A N 1
ATOM 865 C CA . LYS A 1 103 ? 4.465 -4.185 13.188 1.00 91.81 103 LYS A CA 1
ATOM 866 C C . LYS A 1 103 ? 3.053 -3.919 13.698 1.00 91.81 103 LYS A C 1
ATOM 868 O O . LYS A 1 103 ? 2.388 -3.060 13.139 1.00 91.81 103 LYS A O 1
ATOM 873 N N . GLY A 1 104 ? 2.636 -4.602 14.765 1.00 90.62 104 GLY A N 1
ATOM 874 C CA . GLY A 1 104 ? 1.258 -4.554 15.273 1.00 90.62 104 GLY A CA 1
ATOM 875 C C . GLY A 1 104 ? 0.381 -5.679 14.715 1.00 90.62 104 GLY A C 1
ATOM 876 O O . GLY A 1 104 ? -0.806 -5.479 14.472 1.00 90.62 104 GLY A O 1
ATOM 877 N N . LYS A 1 105 ? 0.966 -6.856 14.439 1.00 88.44 105 LYS A N 1
ATOM 878 C CA . LYS A 1 105 ? 0.266 -7.996 13.818 1.00 88.44 105 LYS A CA 1
ATOM 879 C C . LYS A 1 105 ? -0.881 -8.536 14.672 1.00 88.44 105 LYS A C 1
ATOM 881 O O . LYS A 1 105 ? -1.764 -9.188 14.128 1.00 88.44 105 LYS A O 1
ATOM 886 N N . GLU A 1 106 ? -0.901 -8.245 15.974 1.00 88.38 106 GLU A N 1
ATOM 887 C CA . GLU A 1 106 ? -2.038 -8.546 16.847 1.00 88.38 106 GLU A CA 1
ATOM 888 C C . GLU A 1 106 ? -3.345 -7.886 16.374 1.00 88.38 106 GLU A C 1
ATOM 890 O O . GLU A 1 106 ? -4.420 -8.431 16.601 1.00 88.38 106 GLU A O 1
ATOM 895 N N . PHE A 1 107 ? -3.255 -6.767 15.649 1.00 86.31 107 PHE A N 1
ATOM 896 C CA . PHE A 1 107 ? -4.397 -6.084 15.043 1.00 86.31 107 PHE A CA 1
ATOM 897 C C . PHE A 1 107 ? -4.788 -6.669 13.677 1.00 86.31 107 PHE A C 1
ATOM 899 O O . PHE A 1 107 ? -5.717 -6.191 13.045 1.00 86.31 107 PHE A O 1
ATOM 906 N N . TRP A 1 108 ? -4.102 -7.711 13.201 1.00 87.06 108 TRP A N 1
ATOM 907 C CA . TRP A 1 108 ? -4.326 -8.344 11.893 1.00 87.06 108 TRP A CA 1
ATOM 908 C C . TRP A 1 108 ? -4.822 -9.796 11.999 1.00 87.06 108 TRP A C 1
ATOM 910 O O . TRP A 1 108 ? -4.889 -10.497 10.995 1.00 87.06 108 TRP A O 1
ATOM 920 N N . LEU A 1 109 ? -5.115 -10.286 13.210 1.00 80.88 109 LEU A N 1
ATOM 921 C CA . LEU A 1 109 ? -5.304 -11.721 13.476 1.00 80.88 109 L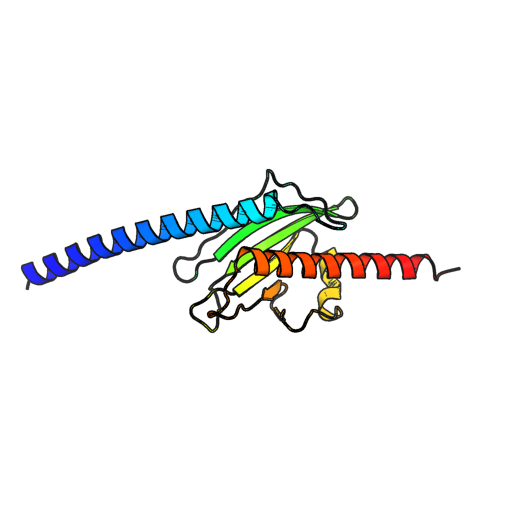EU A CA 1
ATOM 922 C C . LEU A 1 109 ? -6.615 -12.308 12.934 1.00 80.88 109 LEU A C 1
ATOM 924 O O . LEU A 1 109 ? -6.648 -13.488 12.599 1.00 80.88 109 LEU A O 1
ATOM 928 N N . THR A 1 110 ? -7.690 -11.524 12.854 1.00 82.38 110 THR A N 1
ATOM 929 C CA . THR A 1 110 ? -9.033 -11.999 12.455 1.00 82.38 110 THR A CA 1
ATOM 930 C C . THR A 1 110 ? -9.396 -11.618 11.024 1.00 82.38 110 THR A C 1
ATOM 932 O O . THR A 1 110 ? -10.550 -11.713 10.615 1.00 82.38 110 THR A O 1
ATOM 935 N N . GLN A 1 111 ? -8.402 -11.220 10.239 1.00 82.62 111 GLN A N 1
ATOM 936 C CA . GLN A 1 111 ? -8.558 -10.816 8.849 1.00 82.62 111 GLN A CA 1
ATOM 937 C C . GLN A 1 111 ? -9.235 -11.892 7.969 1.00 82.62 111 GLN A C 1
ATOM 939 O O . GLN A 1 111 ? -10.023 -11.537 7.099 1.00 82.62 111 GLN A O 1
ATOM 944 N N . ASP A 1 112 ? -9.022 -13.193 8.237 1.00 83.81 112 ASP A N 1
ATOM 945 C CA . ASP A 1 112 ? -9.640 -14.292 7.464 1.00 83.81 112 ASP A CA 1
ATOM 946 C C . ASP A 1 112 ? -11.158 -14.370 7.685 1.00 83.81 112 ASP A C 1
ATOM 948 O O . ASP A 1 112 ? -11.890 -14.969 6.901 1.00 83.81 112 ASP A O 1
ATOM 952 N N . GLN A 1 113 ? -11.636 -13.792 8.788 1.00 86.50 113 GLN A N 1
ATOM 953 C CA . GLN A 1 113 ? -13.046 -13.766 9.173 1.00 86.50 113 GLN A CA 1
ATOM 954 C C . GLN A 1 113 ? -13.739 -12.483 8.711 1.00 86.50 113 GLN A C 1
ATOM 956 O O . GLN A 1 113 ? -14.955 -12.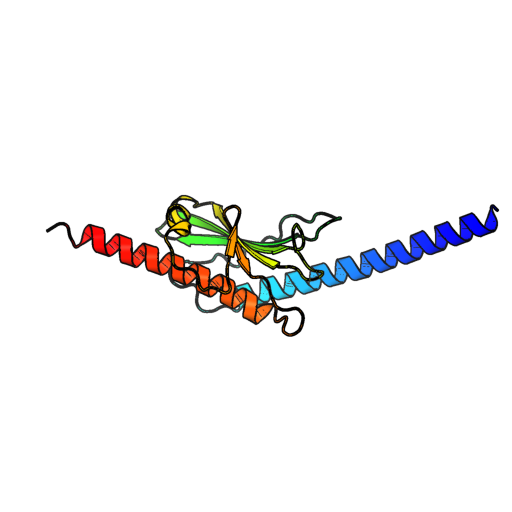344 8.864 1.00 86.50 113 GLN A O 1
ATOM 961 N N . PHE A 1 114 ? -12.977 -11.520 8.193 1.00 90.25 114 PHE A N 1
ATOM 962 C CA . PHE A 1 114 ? -13.521 -10.268 7.714 1.00 90.25 114 PHE A CA 1
ATOM 963 C C . PHE A 1 114 ? -14.055 -10.426 6.294 1.00 90.25 114 PHE A C 1
ATOM 965 O O . PHE A 1 114 ? -13.416 -11.003 5.415 1.00 90.25 114 PHE A O 1
ATOM 972 N N . ASN A 1 115 ? -15.247 -9.882 6.061 1.00 92.06 115 ASN A N 1
ATOM 973 C CA . ASN A 1 115 ? -15.856 -9.874 4.741 1.00 92.06 115 ASN A CA 1
ATOM 974 C C . ASN A 1 115 ? -15.220 -8.767 3.891 1.00 92.06 115 ASN A C 1
ATOM 976 O O . ASN A 1 115 ? -15.757 -7.656 3.823 1.00 92.06 115 ASN A O 1
ATOM 980 N N . TRP A 1 116 ? -14.057 -9.053 3.302 1.00 93.31 116 TRP A N 1
ATOM 981 C CA . TRP A 1 116 ? -13.397 -8.183 2.328 1.00 93.31 116 TRP A CA 1
ATOM 982 C C . TRP A 1 116 ? -14.309 -7.952 1.117 1.00 93.31 116 TRP A C 1
ATOM 984 O O . TRP A 1 116 ? -15.029 -8.848 0.678 1.00 93.31 116 TRP A O 1
ATOM 994 N N . ASN A 1 117 ? -14.283 -6.746 0.559 1.00 94.38 117 ASN A N 1
ATOM 995 C CA . ASN A 1 117 ? -14.924 -6.460 -0.713 1.00 94.38 117 ASN A CA 1
ATOM 996 C C . ASN A 1 117 ? -14.296 -7.366 -1.783 1.00 94.38 117 ASN A C 1
ATOM 998 O O . ASN A 1 117 ? -13.080 -7.540 -1.828 1.00 94.38 117 ASN A O 1
ATOM 1002 N N . SER A 1 118 ? -15.136 -7.933 -2.651 1.00 91.81 118 SER A N 1
ATOM 1003 C CA . SER A 1 118 ? -14.760 -8.922 -3.666 1.00 91.81 118 SER A CA 1
ATOM 1004 C C . SER A 1 118 ? -13.648 -8.484 -4.621 1.00 91.81 118 SER A C 1
ATOM 1006 O O . SER A 1 118 ? -13.037 -9.333 -5.267 1.00 91.81 118 SER A O 1
ATOM 1008 N N . GLN A 1 119 ? -13.395 -7.178 -4.746 1.00 91.81 119 GLN A N 1
ATOM 1009 C CA . GLN A 1 119 ? -12.291 -6.655 -5.553 1.00 91.81 119 GLN A CA 1
ATOM 1010 C C . GLN A 1 119 ? -10.909 -6.869 -4.913 1.00 91.81 119 GLN A C 1
ATOM 1012 O O . GLN A 1 119 ? -9.892 -6.834 -5.608 1.00 91.81 119 GLN A O 1
ATOM 1017 N N . PHE A 1 120 ? -10.865 -7.107 -3.602 1.00 93.25 120 PHE A N 1
ATOM 1018 C CA . PHE A 1 120 ? -9.640 -7.381 -2.870 1.00 93.25 120 PHE A CA 1
ATOM 1019 C C . PHE A 1 120 ? -9.494 -8.870 -2.591 1.00 93.25 120 PHE A C 1
ATOM 1021 O O . PHE A 1 120 ? -10.461 -9.597 -2.365 1.00 93.25 120 PHE A O 1
ATOM 1028 N N . LYS A 1 121 ? -8.247 -9.327 -2.574 1.00 90.31 121 LYS A N 1
ATOM 1029 C CA . LYS A 1 121 ? -7.889 -10.689 -2.191 1.00 90.31 121 LYS A CA 1
ATOM 1030 C C . LYS A 1 121 ? -6.926 -10.636 -1.027 1.00 90.31 121 LYS A C 1
ATOM 1032 O O . LYS A 1 121 ? -5.930 -9.918 -1.086 1.00 90.31 121 LYS A O 1
ATOM 1037 N N . TYR A 1 122 ? -7.186 -11.435 -0.005 1.00 87.94 122 TYR A N 1
ATOM 1038 C CA . TYR A 1 122 ? -6.211 -11.645 1.047 1.00 87.94 122 TYR A CA 1
ATOM 1039 C C . TYR A 1 122 ? -5.304 -12.826 0.703 1.00 87.94 122 TYR A C 1
ATOM 1041 O O . TYR A 1 122 ? -5.782 -13.945 0.524 1.00 87.94 122 TYR A O 1
ATOM 1049 N N . ILE A 1 123 ? -4.002 -12.572 0.559 1.00 86.75 123 ILE A N 1
ATOM 1050 C CA . ILE A 1 123 ? -3.009 -13.575 0.152 1.00 86.75 123 ILE A CA 1
ATOM 1051 C C . ILE A 1 123 ? -1.679 -13.288 0.861 1.00 86.75 123 ILE A C 1
ATOM 1053 O O . ILE A 1 123 ? -1.192 -12.155 0.846 1.00 86.75 123 ILE A O 1
ATOM 1057 N N . ASP A 1 124 ? -1.061 -14.321 1.441 1.00 83.31 124 ASP A N 1
ATOM 1058 C CA . ASP A 1 124 ? 0.238 -14.269 2.137 1.00 83.31 124 ASP A CA 1
ATOM 1059 C C . ASP A 1 124 ? 0.341 -13.147 3.178 1.00 83.31 124 ASP A C 1
ATOM 1061 O O . ASP A 1 124 ? 1.296 -12.372 3.217 1.00 83.31 124 ASP A O 1
ATOM 1065 N N . HIS A 1 125 ? -0.668 -13.049 4.033 1.00 85.31 125 HIS A N 1
ATOM 1066 C CA . HIS A 1 125 ? -0.754 -12.052 5.095 1.00 85.31 125 HIS A CA 1
ATOM 1067 C C . HIS A 1 125 ? -0.960 -10.588 4.654 1.00 85.31 125 HIS A C 1
ATOM 1069 O O . HIS A 1 125 ? -0.854 -9.672 5.479 1.00 85.31 125 HIS A O 1
ATOM 1075 N N . GLY A 1 126 ? -1.271 -10.351 3.378 1.00 90.38 126 GLY A N 1
ATOM 1076 C CA . GLY A 1 126 ? -1.509 -9.020 2.825 1.00 90.38 126 GLY A CA 1
ATOM 1077 C C . GLY A 1 126 ? -2.818 -8.922 2.049 1.00 90.38 126 GLY A C 1
ATOM 1078 O O . GLY A 1 126 ? -3.252 -9.873 1.399 1.00 90.38 126 GLY A O 1
ATOM 1079 N N . LEU A 1 127 ? -3.416 -7.736 2.085 1.00 94.31 127 LEU A N 1
ATOM 1080 C CA . LEU A 1 127 ? -4.535 -7.361 1.234 1.00 94.31 127 LEU A CA 1
ATOM 1081 C C . LEU A 1 127 ? -3.993 -6.945 -0.135 1.00 94.31 127 LEU A C 1
ATOM 1083 O O . LEU A 1 127 ? -3.094 -6.108 -0.211 1.00 94.31 127 LEU A O 1
ATOM 1087 N N . ARG A 1 128 ? -4.509 -7.532 -1.212 1.00 93.50 128 ARG A N 1
ATOM 1088 C CA . ARG A 1 128 ? -4.074 -7.268 -2.587 1.00 93.50 128 ARG A CA 1
ATOM 1089 C C . ARG A 1 128 ? -5.241 -6.788 -3.437 1.00 93.50 128 ARG A C 1
ATOM 1091 O O . ARG A 1 128 ? -6.330 -7.355 -3.377 1.00 93.50 128 ARG A O 1
ATOM 1098 N N . PHE A 1 129 ? -4.980 -5.794 -4.272 1.00 93.50 129 PHE A N 1
ATOM 1099 C CA . PHE A 1 129 ? -5.876 -5.299 -5.305 1.00 93.50 129 PHE A CA 1
ATOM 1100 C C . PHE A 1 129 ? -5.205 -5.443 -6.669 1.00 93.50 129 PHE A C 1
ATOM 1102 O O . PHE A 1 129 ? -4.083 -4.974 -6.865 1.00 93.50 129 PHE A O 1
ATOM 1109 N N . TYR A 1 130 ? -5.893 -6.090 -7.607 1.00 91.50 130 TYR A N 1
ATOM 1110 C CA . TYR A 1 130 ? -5.405 -6.335 -8.963 1.00 91.50 130 TYR A CA 1
ATOM 1111 C C . TYR A 1 130 ? -6.169 -5.420 -9.927 1.00 91.50 130 TYR A C 1
ATOM 1113 O O . TYR A 1 130 ? -7.283 -5.767 -10.323 1.00 91.50 130 TYR A O 1
ATOM 1121 N N . PRO A 1 131 ? -5.623 -4.238 -10.266 1.00 87.62 131 PRO A N 1
ATOM 1122 C CA . PRO A 1 131 ? -6.325 -3.292 -11.120 1.00 87.62 131 PRO A CA 1
ATOM 1123 C C . PRO A 1 131 ? -6.557 -3.859 -12.523 1.00 87.62 131 PRO A C 1
ATOM 1125 O O . PRO A 1 131 ? -5.787 -4.683 -13.006 1.00 87.62 131 PRO A O 1
ATOM 1128 N N . ASN A 1 132 ? -7.588 -3.372 -13.213 1.00 86.25 132 ASN A N 1
ATOM 1129 C CA . ASN A 1 132 ? -7.737 -3.608 -14.648 1.00 86.25 132 ASN A CA 1
ATOM 1130 C C . ASN A 1 132 ? -6.756 -2.688 -15.413 1.00 86.25 132 ASN A C 1
ATOM 1132 O O . ASN A 1 132 ? -6.789 -1.476 -15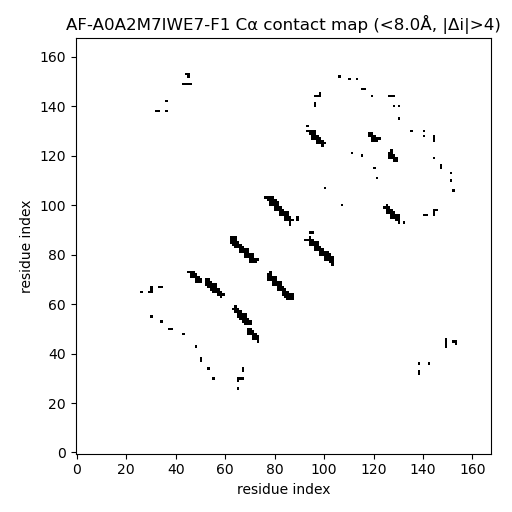.172 1.00 86.25 132 ASN A O 1
ATOM 1136 N N . PRO A 1 133 ? -5.918 -3.203 -16.340 1.00 82.12 133 PRO A N 1
ATOM 1137 C CA . PRO A 1 133 ? -5.007 -2.375 -17.136 1.00 82.12 133 PRO A CA 1
ATOM 1138 C C . PRO A 1 133 ? -5.694 -1.227 -17.884 1.00 82.12 133 PRO A C 1
ATOM 1140 O O . PRO A 1 133 ? -5.116 -0.152 -18.021 1.00 82.12 133 PRO A O 1
ATOM 1143 N N . GLU A 1 134 ? -6.928 -1.437 -18.349 1.00 84.06 134 GLU A N 1
ATOM 1144 C CA . GLU A 1 134 ? -7.683 -0.451 -19.132 1.00 84.06 134 GLU A CA 1
ATOM 1145 C C . GLU A 1 134 ? -8.199 0.723 -18.288 1.00 84.06 134 GLU A C 1
ATOM 1147 O O . GLU A 1 134 ? -8.522 1.775 -18.834 1.00 84.06 134 GLU A O 1
ATOM 1152 N N . ASN A 1 135 ? -8.250 0.562 -16.963 1.00 82.62 135 ASN A N 1
ATOM 1153 C CA . ASN A 1 135 ? -8.741 1.572 -16.027 1.00 82.62 135 ASN A CA 1
ATOM 1154 C C . ASN A 1 135 ? -7.780 1.771 -14.843 1.00 82.62 135 ASN A C 1
ATOM 1156 O O . ASN A 1 135 ? -8.193 1.885 -13.693 1.00 82.62 135 ASN A O 1
ATOM 1160 N N . TYR A 1 136 ? -6.469 1.743 -15.092 1.00 83.12 136 TYR A N 1
ATOM 1161 C CA . TYR A 1 136 ? -5.485 1.884 -14.022 1.00 83.12 136 TYR A CA 1
ATOM 1162 C C . TYR A 1 136 ? -5.430 3.325 -13.476 1.00 83.12 136 TYR A C 1
ATOM 1164 O O . TYR A 1 136 ? -4.775 4.197 -14.050 1.00 83.12 136 TYR A O 1
ATOM 1172 N N . GLY A 1 137 ? -6.067 3.562 -12.324 1.00 87.50 137 GLY A N 1
ATOM 1173 C CA . GLY A 1 137 ? -5.971 4.800 -11.547 1.00 87.50 137 GLY A CA 1
ATOM 1174 C C . GLY A 1 137 ? -5.202 4.599 -10.241 1.00 87.50 137 GLY A C 1
ATOM 1175 O O . GLY A 1 137 ? -5.771 4.141 -9.260 1.00 87.50 137 GLY A O 1
ATOM 1176 N N . LEU A 1 138 ? -3.908 4.951 -10.195 1.00 86.31 138 LEU A N 1
ATOM 1177 C CA . LEU A 1 138 ? -3.084 4.721 -8.995 1.00 86.31 138 LEU A CA 1
ATOM 1178 C C . LEU A 1 138 ? -3.692 5.353 -7.737 1.00 86.31 138 LEU A C 1
ATOM 1180 O O . LEU A 1 138 ? -3.785 4.680 -6.727 1.00 86.31 138 LEU A O 1
ATOM 1184 N N . GLU A 1 139 ? -4.062 6.632 -7.782 1.00 89.56 139 GLU A N 1
ATOM 1185 C CA . GLU A 1 139 ? -4.545 7.367 -6.606 1.00 89.56 139 GLU A CA 1
ATOM 1186 C C . GLU A 1 139 ? -5.872 6.831 -6.068 1.00 89.56 139 GLU A C 1
ATOM 1188 O O . GLU A 1 139 ? -5.990 6.606 -4.866 1.00 89.56 139 GLU A O 1
ATOM 1193 N N . GLU A 1 140 ? -6.834 6.588 -6.953 1.00 91.00 140 GLU A N 1
ATOM 1194 C CA . GLU A 1 140 ? -8.140 6.019 -6.612 1.00 91.00 140 GLU A CA 1
ATOM 1195 C C . GLU A 1 140 ? -7.975 4.636 -5.978 1.00 91.00 140 GLU A C 1
ATOM 1197 O O . GLU A 1 140 ? -8.306 4.445 -4.813 1.00 91.00 140 GLU A O 1
ATOM 1202 N N . HIS A 1 141 ? -7.302 3.720 -6.675 1.00 91.50 141 HIS A N 1
ATOM 1203 C CA . HIS A 1 141 ? -7.119 2.351 -6.201 1.00 91.50 141 HIS A CA 1
ATOM 1204 C C . HIS A 1 141 ? -6.305 2.252 -4.902 1.00 91.50 141 HIS A C 1
ATOM 1206 O O . HIS A 1 141 ? -6.492 1.334 -4.102 1.00 91.50 141 HIS A O 1
ATOM 1212 N N . PHE A 1 142 ? -5.364 3.174 -4.679 1.00 90.38 142 PHE A N 1
ATOM 1213 C CA . PHE A 1 142 ? -4.597 3.219 -3.435 1.00 90.38 142 PHE A CA 1
ATOM 1214 C C . PHE A 1 142 ? -5.455 3.695 -2.263 1.00 90.38 142 PHE A C 1
ATOM 1216 O O . PHE A 1 142 ? -5.308 3.180 -1.154 1.00 90.38 142 PHE A O 1
ATOM 1223 N N . ASN A 1 143 ? -6.349 4.659 -2.506 1.00 91.50 143 ASN A N 1
ATOM 1224 C CA . ASN A 1 143 ? -7.327 5.083 -1.514 1.00 91.50 143 ASN A CA 1
ATOM 1225 C C . ASN A 1 143 ? -8.335 3.973 -1.225 1.00 91.50 143 ASN A C 1
ATOM 1227 O O . ASN A 1 143 ? -8.541 3.692 -0.052 1.00 91.50 143 ASN A O 1
ATOM 1231 N N . ASP A 1 144 ? -8.842 3.267 -2.239 1.00 93.38 144 ASP A N 1
ATOM 1232 C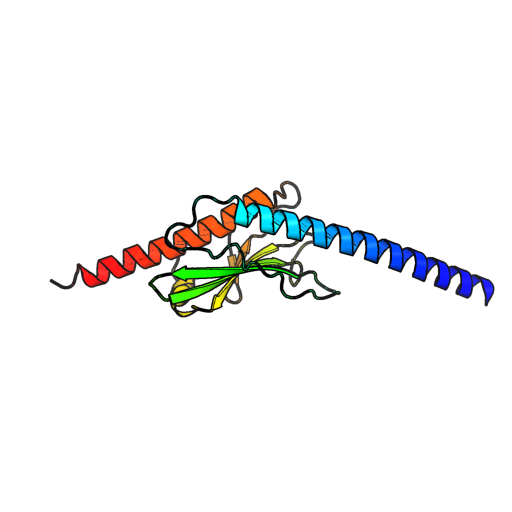 CA . ASP A 1 144 ? -9.745 2.125 -2.043 1.00 93.38 144 ASP A CA 1
ATOM 1233 C C . ASP A 1 144 ? -9.109 1.046 -1.153 1.00 93.38 144 ASP A C 1
ATOM 1235 O O . ASP A 1 144 ? -9.744 0.511 -0.244 1.00 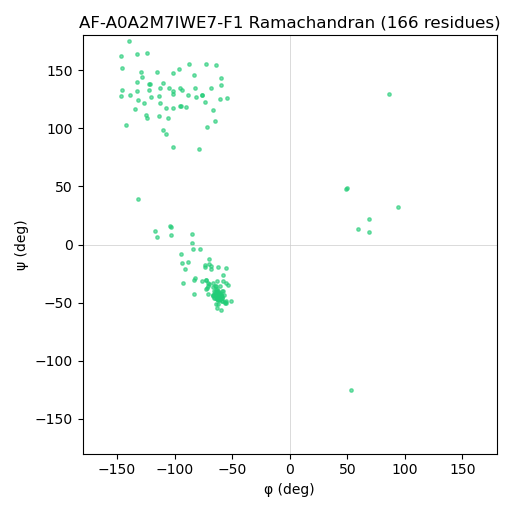93.38 144 ASP A O 1
ATOM 1239 N N . LEU A 1 145 ? -7.826 0.741 -1.383 1.00 94.12 145 LEU A N 1
ATOM 1240 C CA . LEU A 1 145 ? -7.081 -0.232 -0.584 1.00 94.12 145 LEU A CA 1
ATOM 1241 C C . LEU A 1 145 ? -6.916 0.216 0.880 1.00 94.12 145 LEU A C 1
ATOM 1243 O O . LEU A 1 145 ? -6.995 -0.609 1.793 1.00 94.12 145 LEU A O 1
ATOM 1247 N N . LEU A 1 146 ? -6.683 1.511 1.113 1.00 93.50 146 LEU A N 1
ATOM 1248 C CA . LEU A 1 146 ? -6.600 2.085 2.460 1.00 93.50 146 LEU A CA 1
ATOM 1249 C C . LEU A 1 146 ? -7.969 2.139 3.144 1.00 93.50 146 LEU A C 1
ATOM 1251 O O . LEU A 1 146 ? -8.066 1.792 4.317 1.00 93.50 146 LEU A O 1
ATOM 1255 N N . ASP A 1 147 ? -9.016 2.539 2.430 1.00 95.12 147 ASP A N 1
ATOM 1256 C CA . ASP A 1 147 ? -10.388 2.606 2.939 1.00 95.12 147 ASP A CA 1
ATOM 1257 C C . ASP A 1 147 ? -10.851 1.229 3.407 1.00 95.12 147 ASP A C 1
ATOM 1259 O O . ASP A 1 147 ? -11.407 1.074 4.495 1.00 95.12 147 ASP A O 1
ATOM 1263 N N . GLU A 1 148 ? -10.542 0.206 2.617 1.00 95.62 148 GLU A N 1
ATOM 1264 C CA . GLU A 1 148 ? -10.855 -1.173 2.942 1.00 95.62 148 GLU A CA 1
ATOM 1265 C C . GLU A 1 148 ? -10.101 -1.663 4.189 1.00 95.62 148 GLU A C 1
ATOM 1267 O O . GLU A 1 148 ? -10.679 -2.311 5.066 1.00 95.62 148 GLU A O 1
ATOM 1272 N N . PHE A 1 149 ? -8.822 -1.301 4.316 1.00 94.31 149 PHE A N 1
ATOM 1273 C CA . PHE A 1 149 ? -8.048 -1.540 5.533 1.00 94.31 149 PHE A CA 1
ATOM 1274 C C . PHE A 1 149 ? -8.685 -0.858 6.757 1.00 94.31 149 PHE A C 1
ATOM 1276 O O . PHE A 1 149 ? -8.842 -1.483 7.807 1.00 94.31 149 PHE A O 1
ATOM 1283 N N . LEU A 1 150 ? -9.088 0.408 6.636 1.00 94.25 150 LEU A N 1
ATOM 1284 C CA . LEU A 1 150 ? -9.708 1.156 7.732 1.00 94.25 150 LEU A CA 1
ATOM 1285 C C . LEU A 1 150 ? -11.081 0.596 8.109 1.00 94.25 150 LEU A C 1
ATOM 1287 O O . LEU A 1 150 ? -11.432 0.579 9.291 1.00 94.25 150 LEU A O 1
ATOM 1291 N N . ARG A 1 151 ? -11.835 0.073 7.136 1.00 95.12 151 ARG A N 1
ATOM 1292 C CA . ARG A 1 151 ? -13.096 -0.638 7.377 1.00 95.12 151 ARG A CA 1
ATOM 1293 C C . ARG A 1 151 ? -12.880 -1.876 8.240 1.00 95.12 151 ARG A C 1
ATOM 1295 O O . ARG A 1 151 ? -13.666 -2.119 9.152 1.00 95.12 151 ARG A O 1
ATOM 1302 N N . TYR A 1 152 ? -11.810 -2.624 7.982 1.00 94.31 152 TYR A N 1
ATOM 1303 C CA . TYR A 1 152 ? -11.425 -3.751 8.826 1.00 94.31 152 TYR A CA 1
ATOM 1304 C C . TYR A 1 152 ? -11.067 -3.304 10.248 1.00 94.31 152 TYR A C 1
ATOM 1306 O O . TYR A 1 152 ? -11.587 -3.866 11.208 1.00 94.31 152 TYR A O 1
ATOM 1314 N N . ILE A 1 153 ? -10.255 -2.253 10.407 1.00 93.31 153 ILE A N 1
ATOM 1315 C CA . ILE A 1 153 ? -9.912 -1.723 11.739 1.00 93.31 153 ILE A CA 1
ATOM 1316 C C . ILE A 1 153 ? -11.162 -1.283 12.514 1.00 93.31 153 ILE A C 1
ATOM 1318 O O . ILE A 1 153 ? -11.266 -1.545 13.710 1.00 93.31 153 ILE A O 1
ATOM 1322 N N . LYS A 1 154 ? -12.134 -0.660 11.842 1.00 92.81 154 LYS A N 1
ATOM 1323 C CA . LYS A 1 154 ? -13.406 -0.279 12.463 1.00 92.81 154 LYS A CA 1
ATOM 1324 C C . LYS A 1 154 ? -14.223 -1.493 12.923 1.00 92.81 154 LYS A C 1
ATOM 1326 O O . LYS A 1 154 ? -14.703 -1.499 14.048 1.00 92.81 154 LYS A O 1
ATOM 1331 N N . ASP A 1 155 ? -14.330 -2.537 12.100 1.00 92.69 155 ASP A N 1
ATOM 1332 C CA . ASP A 1 155 ? -15.025 -3.783 12.470 1.00 92.69 155 ASP A CA 1
ATOM 1333 C C . ASP A 1 155 ? -14.384 -4.475 13.687 1.00 92.69 155 ASP A C 1
ATOM 1335 O O . ASP A 1 155 ? -15.092 -5.023 14.535 1.00 92.69 155 ASP A O 1
ATOM 1339 N N . LEU A 1 156 ? -13.053 -4.409 13.821 1.00 90.44 156 LEU A N 1
ATOM 1340 C CA . LEU A 1 156 ? -12.368 -4.885 15.027 1.00 90.44 156 LEU A CA 1
ATOM 1341 C C . LEU A 1 156 ? -12.774 -4.106 16.277 1.00 90.44 156 LEU A C 1
ATOM 1343 O O . LEU A 1 156 ? -12.922 -4.708 17.344 1.00 90.44 156 LEU A O 1
ATOM 1347 N N . GLU A 1 157 ? -12.919 -2.786 16.157 1.00 89.38 157 GLU A N 1
ATOM 1348 C CA . GLU A 1 157 ? -13.344 -1.930 17.262 1.00 89.38 157 GLU A CA 1
ATOM 1349 C C . GLU A 1 157 ? -14.753 -2.303 17.715 1.00 89.38 157 GLU A C 1
ATOM 1351 O O . GLU A 1 157 ? -14.938 -2.693 18.871 1.00 89.38 157 GLU A O 1
ATOM 1356 N N . ASP A 1 158 ? -15.699 -2.312 16.773 1.00 87.88 158 ASP A N 1
ATOM 1357 C CA . ASP A 1 158 ? -17.117 -2.580 17.019 1.00 87.88 158 ASP A CA 1
ATOM 1358 C C . ASP A 1 158 ? -17.319 -3.961 17.682 1.00 87.88 158 ASP A C 1
ATOM 1360 O O . ASP A 1 158 ? -18.103 -4.122 18.623 1.00 87.88 158 ASP A O 1
ATOM 1364 N N . LYS A 1 159 ? -16.556 -4.977 17.252 1.00 85.19 159 LYS A N 1
ATOM 1365 C CA . LYS A 1 159 ? -16.583 -6.319 17.864 1.00 85.19 159 LYS A CA 1
ATOM 1366 C C . LYS A 1 159 ? -15.967 -6.355 19.260 1.00 85.19 159 LYS A C 1
ATOM 1368 O O . LYS A 1 159 ? -16.421 -7.131 20.103 1.00 85.19 159 LYS A O 1
ATOM 1373 N N . SER A 1 160 ? -14.936 -5.552 19.517 1.00 79.31 160 SER A N 1
ATOM 1374 C CA . SER A 1 160 ? -14.299 -5.491 20.835 1.00 79.31 160 SER A CA 1
ATOM 1375 C C . SER A 1 160 ? -15.192 -4.818 21.883 1.00 79.31 160 SER A C 1
ATOM 1377 O O . SER A 1 160 ? -15.242 -5.285 23.021 1.00 79.31 160 SER A O 1
ATOM 1379 N N . GLU A 1 161 ? -15.966 -3.803 21.492 1.00 72.31 161 GLU A N 1
ATOM 1380 C CA . GLU A 1 161 ? -16.943 -3.127 22.357 1.00 72.31 161 GLU A CA 1
ATOM 1381 C C . GLU A 1 161 ? -18.170 -4.001 22.669 1.00 72.31 161 GLU A C 1
ATOM 1383 O O . GLU A 1 161 ? -18.717 -3.965 23.775 1.00 72.31 161 GLU A O 1
ATOM 1388 N N . PHE A 1 162 ? -18.592 -4.850 21.729 1.00 64.62 162 PHE A N 1
ATOM 1389 C CA . PHE A 1 162 ? -19.702 -5.780 21.959 1.00 64.62 162 PHE A CA 1
ATOM 1390 C C . PHE A 1 162 ? -19.381 -6.822 23.048 1.00 64.62 162 PHE A C 1
ATOM 1392 O O . PHE A 1 162 ? -20.238 -7.185 23.855 1.00 64.62 162 PHE A O 1
ATOM 1399 N N . LEU A 1 163 ? -18.127 -7.281 23.124 1.00 60.84 163 LEU A N 1
ATOM 1400 C CA . LEU A 1 163 ? -17.688 -8.258 24.129 1.00 60.84 163 LEU A CA 1
ATOM 1401 C C . LEU A 1 163 ? -17.588 -7.662 25.542 1.00 60.84 163 LEU A C 1
ATOM 1403 O O . LEU A 1 163 ? -17.805 -8.372 26.526 1.00 60.84 163 LEU A O 1
ATOM 1407 N N . THR A 1 164 ? -17.287 -6.367 25.662 1.00 59.72 164 THR A N 1
ATOM 1408 C CA . THR A 1 164 ? -17.187 -5.685 26.961 1.00 59.72 164 THR A CA 1
ATOM 1409 C C . THR A 1 164 ? -18.549 -5.258 27.508 1.00 59.72 164 THR A C 1
ATOM 1411 O O . THR A 1 164 ? -18.729 -5.230 28.724 1.00 59.72 164 THR A O 1
ATOM 1414 N N . THR A 1 165 ? -19.525 -4.986 26.638 1.00 58.97 165 THR A N 1
ATOM 1415 C CA . THR A 1 165 ? -20.881 -4.552 27.024 1.00 58.97 165 THR A CA 1
ATOM 1416 C C . THR A 1 165 ? -21.882 -5.700 27.203 1.00 58.97 165 THR A C 1
ATOM 1418 O O . THR A 1 165 ? -22.855 -5.542 27.932 1.00 58.97 165 THR A O 1
ATOM 1421 N N . GLY A 1 166 ? -21.638 -6.876 26.614 1.00 52.03 166 GLY A N 1
ATOM 1422 C CA . GLY A 1 166 ? -22.499 -8.064 26.734 1.00 52.03 166 GLY A CA 1
ATOM 1423 C C . GLY A 1 166 ? -22.268 -8.951 27.968 1.00 52.03 166 GLY A C 1
ATOM 1424 O O . GLY A 1 166 ? -22.805 -10.055 28.018 1.00 52.03 166 GLY A O 1
ATOM 1425 N N . SER A 1 167 ? -21.454 -8.512 28.936 1.00 48.50 167 SER A N 1
ATOM 1426 C CA . SER A 1 167 ? -21.061 -9.300 30.123 1.00 48.50 167 SER A CA 1
ATOM 1427 C C . SER A 1 167 ? -21.775 -8.898 31.429 1.00 48.50 167 SER A C 1
ATOM 1429 O O . SER A 1 167 ? -21.310 -9.266 32.508 1.00 48.50 167 SER A O 1
ATOM 1431 N N . THR A 1 168 ? -22.876 -8.144 31.358 1.00 44.28 168 THR A N 1
ATOM 1432 C CA . THR A 1 168 ? -23.721 -7.786 32.520 1.00 44.28 168 THR A CA 1
ATOM 1433 C C . THR A 1 168 ? -24.994 -8.604 32.597 1.00 44.28 168 THR A C 1
ATOM 1435 O O . THR A 1 168 ? -25.692 -8.672 31.561 1.00 44.28 168 THR A O 1
#

Mean predicted aligned error: 7.37 Å

Secondary structure (DSSP, 8-state):
-HHHHHHHHHHHHHHHHHHHHHHHHHHHHHHHHHHHHHHH----TT-EE-GGG-B-----SSS-EEEEEEEEEETTEEEEEEEEEE-TT-SSSSPEEEEEEEE-GGGGTTGGGS---TTEEEETTEEEE---GGG--HHHHHHHHHHHHHHHHHHHHHHHHHHHHTT-

Radius of gyration: 20.4 Å; Cα contacts (8 Å, |Δi|>4): 204; chains: 1; bounding box: 59×29×69 Å

Nearest PDB structures (foldseek):
  7yyh-assembly1_P  TM=3.388E-01  e=3.034E-01  Homo sapiens
  6k7d-assembly1_A  TM=3.985E-01  e=3.679E+00  Escherichia coli K-12
  2lyx-assembly1_A  TM=3.000E-01  e=3.679E+00  Bacillus subtilis subsp. subtilis str. 168
  5iep-assembly1_A  TM=3.107E-01  e=8.785E+00  synthetic construct

Sequence (168 aa):
MSREIDTFINEGFSRYKKATDVYNTFRKELQNKLQLILKTRQDWGLVVPQLESIKSTTFWPEYPLLNARITCEYKEKQLIIVIAVNWYQSETDIPFLGLWIEKGKEFWLTQDQFNWNSQFKYIDHGLRFYPNPENYGLEEHFNDLLDEFLRYIKDLEDKSEFLTTGST